Protein AF-A0A4Q3XZI0-F1 (afdb_monomer_lite)

pLDDT: mean 80.1, std 18.97, range [35.84, 96.81]

Structure (mmCIF, N/CA/C/O backbone):
data_AF-A0A4Q3XZI0-F1
#
_entry.id   AF-A0A4Q3XZI0-F1
#
loop_
_atom_site.group_PDB
_atom_site.id
_atom_site.type_symbol
_atom_site.label_atom_id
_atom_site.label_alt_id
_atom_site.label_comp_id
_atom_site.label_asym_id
_atom_site.label_entity_id
_atom_site.label_seq_id
_atom_site.pdbx_PDB_ins_code
_atom_site.Cartn_x
_atom_site.Cartn_y
_atom_site.Cartn_z
_atom_site.occupancy
_atom_site.B_iso_or_equiv
_atom_site.auth_seq_id
_atom_site.auth_comp_id
_atom_site.auth_asym_id
_atom_site.auth_atom_id
_atom_site.pdbx_PDB_model_num
ATOM 1 N N . MET A 1 1 ? 40.301 10.406 -43.177 1.00 40.03 1 MET A N 1
ATOM 2 C CA . MET A 1 1 ? 39.837 9.202 -42.453 1.00 40.03 1 MET A CA 1
ATOM 3 C C . MET A 1 1 ? 38.760 9.644 -41.482 1.00 40.03 1 MET A C 1
ATOM 5 O O . MET A 1 1 ? 39.065 10.402 -40.574 1.00 40.03 1 MET A O 1
ATOM 9 N N . SER A 1 2 ? 37.508 9.270 -41.744 1.00 36.00 2 SER A N 1
ATOM 10 C CA . SER A 1 2 ? 36.360 9.627 -40.906 1.00 36.00 2 SER A CA 1
ATOM 11 C C . SER A 1 2 ? 36.241 8.602 -39.778 1.00 36.00 2 SER A C 1
ATOM 13 O O . SER A 1 2 ? 36.091 7.415 -40.060 1.00 36.00 2 SER A O 1
ATOM 15 N N . TRP A 1 3 ? 36.369 9.033 -38.524 1.00 38.00 3 TRP A N 1
ATOM 16 C CA . TRP A 1 3 ? 36.095 8.199 -37.354 1.00 38.00 3 TRP A CA 1
ATOM 17 C C . TRP A 1 3 ? 34.657 8.453 -36.905 1.00 38.00 3 TRP A C 1
ATOM 19 O O . TRP A 1 3 ? 34.340 9.491 -36.332 1.00 38.00 3 TRP A O 1
ATOM 29 N N . ILE A 1 4 ? 33.787 7.487 -37.193 1.00 48.94 4 ILE A N 1
ATOM 30 C CA . ILE A 1 4 ? 32.471 7.340 -36.573 1.00 48.94 4 ILE A CA 1
ATOM 31 C C . ILE A 1 4 ? 32.663 6.402 -35.380 1.00 48.94 4 ILE A C 1
ATOM 33 O O . ILE A 1 4 ? 33.029 5.243 -35.557 1.00 48.94 4 ILE A O 1
ATOM 37 N N . GLY A 1 5 ? 32.405 6.902 -34.173 1.00 35.84 5 GLY A N 1
ATOM 38 C CA . GLY A 1 5 ? 32.527 6.157 -32.921 1.00 35.84 5 GLY A CA 1
ATOM 39 C C . GLY A 1 5 ? 31.421 6.526 -31.939 1.00 35.84 5 GLY A C 1
ATOM 40 O O . GLY A 1 5 ? 31.681 7.192 -30.951 1.00 35.84 5 GLY A O 1
ATOM 41 N N . LYS A 1 6 ? 30.194 6.124 -32.295 1.00 36.88 6 LYS A N 1
ATOM 42 C CA . LYS A 1 6 ? 29.011 5.825 -31.465 1.00 36.88 6 LYS A CA 1
ATOM 43 C C . LYS A 1 6 ? 28.860 6.549 -30.115 1.00 36.88 6 LYS A C 1
ATOM 45 O O . LYS A 1 6 ? 29.496 6.202 -29.128 1.00 36.88 6 LYS A O 1
ATOM 50 N N . ASN A 1 7 ? 27.850 7.421 -30.088 1.00 38.25 7 ASN A N 1
ATOM 51 C CA . ASN A 1 7 ? 27.037 7.797 -28.930 1.00 38.25 7 ASN A CA 1
ATOM 52 C C . ASN A 1 7 ? 26.958 6.681 -27.870 1.00 38.25 7 ASN A C 1
ATOM 54 O O . ASN A 1 7 ? 26.243 5.694 -28.056 1.00 38.25 7 ASN A O 1
ATOM 58 N N . GLY A 1 8 ? 27.657 6.864 -26.750 1.00 36.22 8 GLY A N 1
ATOM 59 C CA . GLY A 1 8 ? 27.407 6.130 -25.515 1.00 36.22 8 GLY A CA 1
ATOM 60 C C . GLY A 1 8 ? 26.119 6.651 -24.887 1.00 36.22 8 GLY A C 1
ATOM 61 O O . GLY A 1 8 ? 26.147 7.627 -24.146 1.00 36.22 8 GLY A O 1
ATOM 62 N N . LYS A 1 9 ? 24.989 6.040 -25.247 1.00 41.25 9 LYS A N 1
ATOM 63 C CA . LYS A 1 9 ? 23.684 6.310 -24.645 1.00 41.25 9 LYS A CA 1
ATOM 64 C C . LYS A 1 9 ? 23.581 5.508 -23.342 1.00 41.25 9 LYS A C 1
ATOM 66 O O . LYS A 1 9 ? 23.509 4.286 -23.371 1.00 41.25 9 LYS A O 1
ATOM 71 N N . ASP A 1 10 ? 23.684 6.228 -22.231 1.00 45.59 10 ASP A N 1
ATOM 72 C CA . ASP A 1 10 ? 22.976 6.015 -20.964 1.00 45.59 10 ASP A CA 1
ATOM 73 C C . ASP A 1 10 ? 22.864 4.579 -20.415 1.00 45.59 10 ASP A C 1
ATOM 75 O O . ASP A 1 10 ? 21.828 3.929 -20.492 1.00 45.59 10 ASP A O 1
ATOM 79 N N . GLY A 1 11 ? 23.900 4.130 -19.701 1.00 39.25 11 GLY A N 1
ATOM 80 C CA . GLY A 1 11 ? 23.859 2.947 -18.825 1.00 39.25 11 GLY A CA 1
ATOM 81 C C . GLY A 1 11 ? 23.117 3.170 -17.495 1.00 39.25 11 GLY A C 1
ATOM 82 O O . GLY A 1 11 ? 23.636 2.788 -16.445 1.00 39.25 11 GLY A O 1
ATOM 83 N N . LYS A 1 12 ? 21.953 3.836 -17.511 1.00 47.91 12 LYS A N 1
ATOM 84 C CA . LYS A 1 12 ? 21.134 4.086 -16.305 1.00 47.91 12 LYS A CA 1
ATOM 85 C C . LYS A 1 12 ? 20.022 3.060 -16.085 1.00 47.91 12 LYS A C 1
ATOM 87 O O . LYS A 1 12 ? 19.723 2.777 -14.931 1.00 47.91 12 LYS A O 1
ATOM 92 N N . GLU A 1 13 ? 19.501 2.444 -17.147 1.00 44.25 13 GLU A N 1
ATOM 93 C CA . GLU A 1 13 ? 18.364 1.511 -17.046 1.00 44.25 13 GLU A CA 1
ATOM 94 C C . GLU A 1 13 ? 18.645 0.332 -16.092 1.00 44.25 13 GLU A C 1
ATOM 96 O O . GLU A 1 13 ? 17.815 0.011 -15.254 1.00 44.25 13 GLU A O 1
ATOM 101 N N . GLY A 1 14 ? 19.864 -0.224 -16.070 1.00 49.50 14 GLY A N 1
ATOM 102 C CA . GLY A 1 14 ? 20.174 -1.373 -15.202 1.00 49.50 14 GLY A CA 1
ATOM 103 C C . GLY A 1 14 ? 20.352 -1.079 -13.701 1.00 49.50 14 GLY A C 1
ATOM 104 O O . GLY A 1 14 ? 20.303 -2.005 -12.893 1.00 49.50 14 GLY A O 1
ATOM 105 N N . LYS A 1 15 ? 20.592 0.177 -13.291 1.00 54.66 15 LYS A N 1
ATOM 106 C CA . LYS A 1 15 ? 20.783 0.522 -11.862 1.00 54.66 15 LYS A CA 1
ATOM 107 C C . LYS A 1 15 ? 19.459 0.736 -11.146 1.00 54.66 15 LYS A C 1
ATOM 109 O O . LYS A 1 15 ? 19.303 0.306 -10.004 1.00 54.66 15 LYS A O 1
ATOM 114 N N . ASP A 1 16 ? 18.528 1.367 -11.845 1.00 57.34 16 ASP A N 1
ATOM 115 C CA . ASP A 1 16 ? 17.201 1.684 -11.337 1.00 57.34 16 ASP A CA 1
ATOM 116 C C . ASP A 1 16 ? 16.386 0.395 -11.124 1.00 57.34 16 ASP A C 1
ATOM 118 O O . ASP A 1 16 ? 15.608 0.293 -10.176 1.00 57.34 16 ASP A O 1
ATOM 122 N N . ASP A 1 17 ? 16.646 -0.632 -11.933 1.00 67.75 17 ASP A N 1
ATOM 123 C CA . ASP A 1 17 ? 16.071 -1.965 -11.772 1.00 67.75 17 ASP A CA 1
ATOM 124 C C . ASP A 1 17 ? 16.708 -2.776 -10.645 1.00 67.75 17 ASP A C 1
ATOM 126 O O . ASP A 1 17 ? 16.004 -3.440 -9.886 1.00 67.75 17 ASP A O 1
ATOM 130 N N . GLY A 1 18 ? 18.034 -2.702 -10.495 1.00 69.44 18 GLY A N 1
ATOM 131 C CA . GLY A 1 18 ? 18.736 -3.363 -9.395 1.00 69.44 18 GLY A CA 1
ATOM 132 C C . GLY A 1 18 ? 18.287 -2.843 -8.027 1.00 69.44 18 GLY A C 1
ATOM 133 O O . GLY A 1 18 ? 18.052 -3.638 -7.121 1.00 69.44 18 GLY A O 1
ATOM 134 N N . GLY A 1 19 ? 18.106 -1.523 -7.894 1.00 73.81 19 GLY A N 1
ATOM 135 C CA . GLY A 1 19 ? 17.573 -0.903 -6.677 1.00 73.81 19 GLY A CA 1
ATOM 136 C C . GLY A 1 19 ? 16.135 -1.329 -6.372 1.00 73.81 19 GLY A C 1
ATOM 137 O O . GLY A 1 19 ? 15.824 -1.651 -5.229 1.00 73.81 19 GLY A O 1
ATOM 138 N N . ARG A 1 20 ? 15.288 -1.427 -7.403 1.00 75.44 20 ARG A N 1
ATOM 139 C CA . ARG A 1 20 ? 13.903 -1.901 -7.282 1.00 75.44 20 ARG A CA 1
ATOM 140 C C . ARG A 1 20 ? 13.827 -3.351 -6.805 1.00 75.44 20 ARG A C 1
ATOM 142 O O . ARG A 1 20 ? 13.123 -3.654 -5.847 1.00 75.44 20 ARG A O 1
ATOM 149 N N . LEU A 1 21 ? 14.571 -4.244 -7.462 1.00 77.00 21 LEU A N 1
ATOM 150 C CA . LEU A 1 21 ? 14.628 -5.665 -7.109 1.00 77.00 21 LEU A CA 1
ATOM 151 C C . LEU A 1 21 ? 15.190 -5.871 -5.698 1.00 77.00 21 LEU A C 1
ATOM 153 O O . LEU A 1 21 ? 14.668 -6.687 -4.941 1.00 77.00 21 LEU A O 1
ATOM 157 N N . ALA A 1 22 ? 16.221 -5.105 -5.331 1.00 77.56 22 ALA A N 1
ATOM 158 C CA . ALA A 1 22 ? 16.750 -5.096 -3.973 1.00 77.56 22 ALA A CA 1
ATOM 159 C C . ALA A 1 22 ? 15.706 -4.610 -2.959 1.00 77.56 22 ALA A C 1
ATOM 161 O O . ALA A 1 22 ? 15.616 -5.184 -1.879 1.00 77.56 22 ALA A O 1
ATOM 162 N N . GLY A 1 23 ? 14.895 -3.613 -3.319 1.00 80.44 23 GLY A N 1
ATOM 163 C CA . GLY A 1 23 ? 13.810 -3.111 -2.483 1.00 80.44 23 GLY A CA 1
ATOM 164 C C . GLY A 1 23 ? 12.715 -4.132 -2.226 1.00 80.44 23 GLY A C 1
ATOM 165 O O . GLY A 1 23 ? 12.378 -4.388 -1.076 1.00 80.44 23 GLY A O 1
ATOM 166 N N . LEU A 1 24 ? 12.219 -4.784 -3.280 1.00 81.62 24 LEU A N 1
ATOM 167 C CA . LEU A 1 24 ? 11.249 -5.877 -3.150 1.00 81.62 24 LEU A CA 1
ATOM 168 C C . LEU A 1 24 ? 11.807 -6.990 -2.251 1.00 81.62 24 LEU A C 1
ATOM 170 O O . LEU A 1 24 ? 11.144 -7.417 -1.310 1.00 81.62 24 LEU A O 1
ATOM 174 N N . GLY A 1 25 ? 13.069 -7.376 -2.460 1.00 80.81 25 GLY A N 1
ATOM 175 C CA . GLY A 1 25 ? 13.749 -8.347 -1.602 1.00 80.81 25 GLY A CA 1
ATOM 176 C C . GLY A 1 25 ? 13.893 -7.892 -0.144 1.00 80.81 25 GLY A C 1
ATOM 177 O O . GLY A 1 25 ? 13.671 -8.690 0.764 1.00 80.81 25 GLY A O 1
ATOM 178 N N . ALA A 1 26 ? 14.228 -6.622 0.097 1.00 82.81 26 ALA A N 1
ATOM 179 C CA . ALA A 1 26 ? 14.358 -6.047 1.438 1.00 82.81 26 ALA A CA 1
ATOM 180 C C . ALA A 1 26 ? 13.018 -5.993 2.189 1.00 82.81 26 ALA A C 1
ATOM 182 O O . ALA A 1 26 ? 12.993 -6.211 3.397 1.00 82.81 26 ALA A O 1
ATOM 183 N N . LEU A 1 27 ? 11.912 -5.789 1.469 1.00 81.31 27 LEU A N 1
ATOM 184 C CA . LEU A 1 27 ? 10.549 -5.864 2.002 1.00 81.31 27 LEU A CA 1
ATOM 185 C C . LEU A 1 27 ? 10.064 -7.313 2.209 1.00 81.31 27 LEU A C 1
ATOM 187 O O . LEU A 1 27 ? 8.932 -7.531 2.632 1.00 81.31 27 LEU A O 1
ATOM 191 N N . GLY A 1 28 ? 10.893 -8.321 1.907 1.00 79.06 28 GLY A N 1
ATOM 192 C CA . GLY A 1 28 ? 10.523 -9.738 1.993 1.00 79.06 28 GLY A CA 1
ATOM 193 C C . GLY A 1 28 ? 9.619 -10.214 0.852 1.00 79.06 28 GLY A C 1
ATOM 194 O O . GLY A 1 28 ? 9.135 -11.347 0.875 1.00 79.06 28 GLY A O 1
ATOM 195 N N . ILE A 1 29 ? 9.412 -9.381 -0.168 1.00 77.19 29 ILE A N 1
ATOM 196 C CA . ILE A 1 29 ? 8.596 -9.690 -1.335 1.00 77.19 29 ILE A CA 1
ATOM 197 C C . ILE A 1 29 ? 9.443 -10.502 -2.312 1.00 77.19 29 ILE A C 1
ATOM 199 O O . ILE A 1 29 ? 10.313 -9.990 -3.018 1.00 77.19 29 ILE A O 1
ATOM 203 N N . SER A 1 30 ? 9.173 -11.803 -2.360 1.00 64.12 30 SER A N 1
ATOM 204 C CA . SER A 1 30 ? 9.775 -12.724 -3.320 1.00 64.12 30 SER A CA 1
ATOM 205 C C . SER A 1 30 ? 8.666 -13.504 -4.015 1.00 64.12 30 SER A C 1
ATOM 207 O O . SER A 1 30 ? 7.837 -14.144 -3.376 1.00 64.12 30 SER A O 1
ATOM 209 N N . GLY A 1 31 ? 8.608 -13.413 -5.341 1.00 54.66 31 GLY A N 1
ATOM 210 C CA . GLY A 1 31 ? 7.578 -14.077 -6.129 1.00 54.66 31 GLY A CA 1
ATOM 211 C C . GLY A 1 31 ? 8.107 -14.502 -7.495 1.00 54.66 31 GLY A C 1
ATOM 212 O O . GLY A 1 31 ? 8.993 -13.836 -8.037 1.00 54.66 31 GLY A O 1
ATOM 213 N N . PRO A 1 32 ? 7.553 -15.577 -8.090 1.00 53.19 32 PRO A N 1
ATOM 214 C CA . PRO A 1 32 ? 7.962 -16.082 -9.406 1.00 53.19 32 PRO A CA 1
ATOM 215 C C . PRO A 1 32 ? 7.763 -15.064 -10.544 1.00 53.19 32 PRO A C 1
ATOM 217 O O . PRO A 1 32 ? 8.274 -15.261 -11.641 1.00 53.19 32 PRO A O 1
ATOM 220 N N . LEU A 1 33 ? 7.047 -13.968 -10.278 1.00 54.47 33 LEU A N 1
ATOM 221 C CA . LEU A 1 33 ? 6.771 -12.885 -11.217 1.00 54.47 33 LEU A CA 1
ATOM 222 C C . LEU A 1 33 ? 7.903 -11.852 -11.315 1.00 54.47 33 LEU A C 1
ATOM 224 O O . LEU A 1 33 ? 7.895 -11.047 -12.243 1.00 54.47 33 LEU A O 1
ATOM 228 N N . ILE A 1 34 ? 8.860 -11.828 -10.383 1.00 57.78 34 ILE A N 1
ATOM 229 C CA . ILE A 1 34 ? 9.888 -10.782 -10.290 1.00 57.78 34 ILE A CA 1
ATOM 230 C C . ILE A 1 34 ? 11.216 -11.325 -10.849 1.00 57.78 34 ILE A C 1
ATOM 232 O O . ILE A 1 34 ? 12.119 -11.693 -10.102 1.00 57.78 34 ILE A O 1
ATOM 236 N N . THR A 1 35 ? 11.336 -11.424 -12.177 1.00 55.06 35 THR A N 1
ATOM 237 C CA . THR A 1 35 ? 12.574 -11.864 -12.851 1.00 55.06 35 THR A CA 1
ATOM 238 C C . THR A 1 35 ? 13.303 -10.696 -13.521 1.00 55.06 35 THR A C 1
ATOM 240 O O . THR A 1 35 ? 12.692 -9.717 -13.957 1.00 55.06 35 THR A O 1
ATOM 243 N N . SER A 1 36 ? 14.635 -10.792 -13.613 1.00 53.47 36 SER A N 1
ATOM 244 C CA . SER A 1 36 ? 15.489 -9.758 -14.219 1.00 53.47 36 SER A CA 1
ATOM 245 C C . SER A 1 36 ? 15.264 -9.582 -15.725 1.00 53.47 36 SER A C 1
ATOM 247 O O . SER A 1 36 ? 15.510 -8.499 -16.245 1.00 53.47 36 SER A O 1
ATOM 249 N N . GLU A 1 37 ? 14.748 -10.597 -16.427 1.00 48.50 37 GLU A N 1
ATOM 250 C CA . GLU A 1 37 ? 14.413 -10.512 -17.859 1.00 48.50 37 GLU A CA 1
ATOM 251 C C . GLU A 1 37 ? 13.246 -9.552 -18.151 1.00 48.50 37 GLU A C 1
ATOM 253 O O . GLU A 1 37 ? 13.149 -9.032 -19.258 1.00 48.50 37 GLU A O 1
ATOM 258 N N . VAL A 1 38 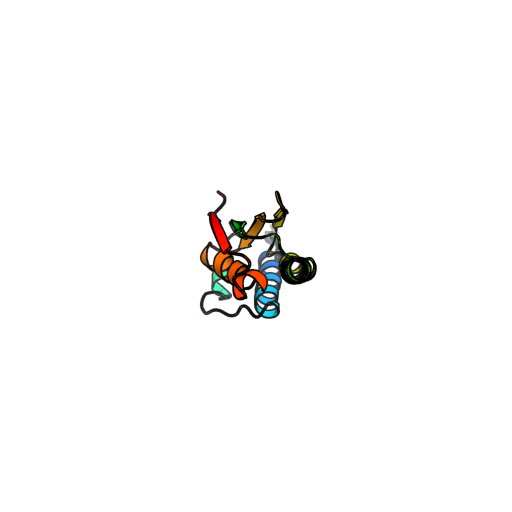? 12.401 -9.251 -17.156 1.00 49.56 38 VAL A N 1
ATOM 259 C CA . VAL A 1 38 ? 11.258 -8.318 -17.268 1.00 49.56 38 VAL A CA 1
ATOM 260 C C . VAL A 1 38 ? 11.624 -6.911 -16.762 1.00 49.56 38 VAL A C 1
ATOM 262 O O . VAL A 1 38 ? 10.815 -5.986 -16.805 1.00 49.56 38 VAL A O 1
ATOM 265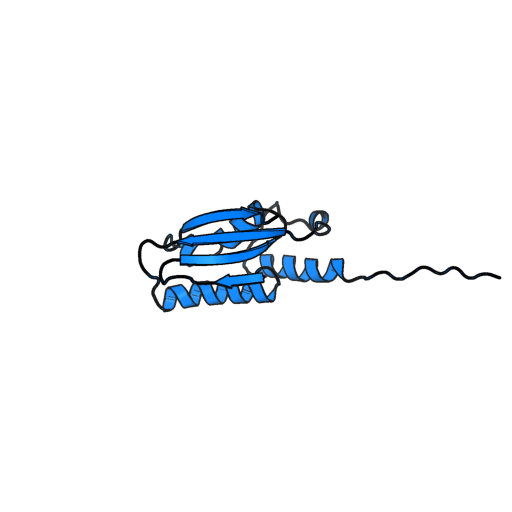 N N . ALA A 1 39 ? 12.847 -6.712 -16.268 1.00 50.66 39 ALA A N 1
ATOM 266 C CA . ALA A 1 39 ? 13.290 -5.427 -15.736 1.00 50.66 39 ALA A CA 1
ATOM 267 C C . ALA A 1 39 ? 13.402 -4.335 -16.820 1.00 50.66 39 ALA A C 1
ATOM 269 O O . ALA A 1 39 ? 13.116 -3.182 -16.543 1.00 50.66 39 ALA A O 1
ATOM 270 N N . GLY A 1 40 ? 13.636 -4.707 -18.086 1.00 48.44 40 GLY A N 1
ATOM 271 C CA . GLY A 1 40 ? 13.666 -3.768 -19.220 1.00 48.44 40 GLY A CA 1
ATOM 272 C C . GLY A 1 40 ? 12.309 -3.180 -19.646 1.00 48.44 40 GLY A C 1
ATOM 273 O O . GLY A 1 40 ? 12.203 -2.646 -20.749 1.00 48.44 40 GLY A O 1
ATOM 274 N N . THR A 1 41 ? 11.259 -3.305 -18.829 1.00 56.00 41 THR A N 1
ATOM 275 C CA . THR A 1 41 ? 9.915 -2.797 -19.143 1.00 56.00 41 THR A CA 1
ATOM 276 C C . THR A 1 41 ? 9.719 -1.414 -18.521 1.00 56.00 41 THR A C 1
ATOM 278 O O . THR A 1 41 ? 10.014 -1.219 -17.345 1.00 56.00 41 THR A O 1
ATOM 281 N N . LEU A 1 42 ? 9.199 -0.456 -19.299 1.00 64.50 42 LEU A N 1
ATOM 282 C CA . LEU A 1 42 ? 8.814 0.880 -18.821 1.00 64.50 42 LEU A CA 1
ATOM 283 C C . LEU A 1 42 ? 7.994 0.778 -17.526 1.00 64.50 42 LEU A C 1
ATOM 285 O O . LEU A 1 42 ? 6.964 0.101 -17.502 1.00 64.50 42 LEU A O 1
ATOM 289 N N . ARG A 1 43 ? 8.447 1.474 -16.474 1.00 74.19 43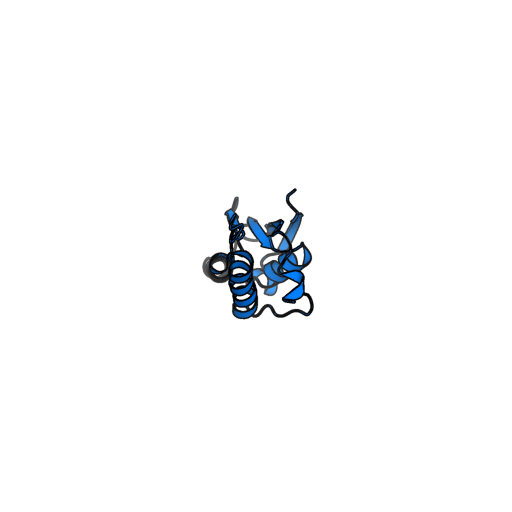 ARG A N 1
ATOM 290 C CA . ARG A 1 43 ? 7.698 1.624 -15.221 1.00 74.19 43 ARG A CA 1
ATOM 291 C C . ARG A 1 43 ? 6.326 2.211 -15.529 1.00 74.19 43 ARG A C 1
ATOM 293 O O . ARG A 1 43 ? 6.218 3.191 -16.267 1.00 74.19 43 ARG A O 1
ATOM 300 N N . ARG A 1 44 ? 5.297 1.604 -14.956 1.00 85.12 44 ARG A N 1
ATOM 301 C CA . ARG A 1 44 ? 3.926 2.091 -14.987 1.00 85.12 44 ARG A CA 1
ATOM 302 C C . ARG A 1 44 ? 3.576 2.660 -13.629 1.00 85.12 44 ARG A C 1
ATOM 304 O O . ARG A 1 44 ? 4.091 2.225 -12.600 1.00 85.12 44 ARG A O 1
ATOM 311 N N . PHE A 1 45 ? 2.678 3.628 -13.653 1.00 90.75 45 PHE A N 1
ATOM 312 C CA . PHE A 1 45 ? 2.092 4.155 -12.441 1.00 90.75 45 PHE A CA 1
ATOM 313 C C . PHE A 1 45 ? 0.797 3.404 -12.170 1.00 90.75 45 PHE A C 1
ATOM 315 O O . PHE A 1 45 ? -0.102 3.385 -13.009 1.00 90.75 45 PHE A O 1
ATOM 322 N N . VAL A 1 46 ? 0.724 2.755 -11.015 1.00 93.31 46 VAL A N 1
ATOM 323 C CA . VAL A 1 46 ? -0.494 2.109 -10.529 1.00 93.31 46 VAL A CA 1
ATOM 324 C C . VAL A 1 46 ? -0.948 2.860 -9.294 1.00 93.31 46 VAL A C 1
ATOM 326 O O . VAL A 1 46 ? -0.196 3.025 -8.335 1.00 93.31 46 VAL A O 1
ATOM 329 N N . MET A 1 47 ? -2.187 3.331 -9.326 1.00 95.62 47 MET A N 1
ATOM 330 C CA . MET A 1 47 ? -2.817 3.942 -8.170 1.00 95.62 47 MET A CA 1
ATOM 331 C C . MET A 1 47 ? -3.429 2.840 -7.308 1.00 95.62 47 MET A C 1
ATOM 333 O O . MET A 1 47 ? -4.193 2.016 -7.814 1.00 95.62 47 MET A O 1
ATOM 337 N N . VAL A 1 48 ? -3.120 2.856 -6.014 1.00 96.75 48 VAL A N 1
ATOM 338 C CA . VAL A 1 48 ? -3.695 1.954 -5.014 1.00 96.75 48 VAL A CA 1
ATOM 339 C C . VAL A 1 48 ? -4.406 2.785 -3.958 1.00 96.75 48 VAL A C 1
ATOM 341 O 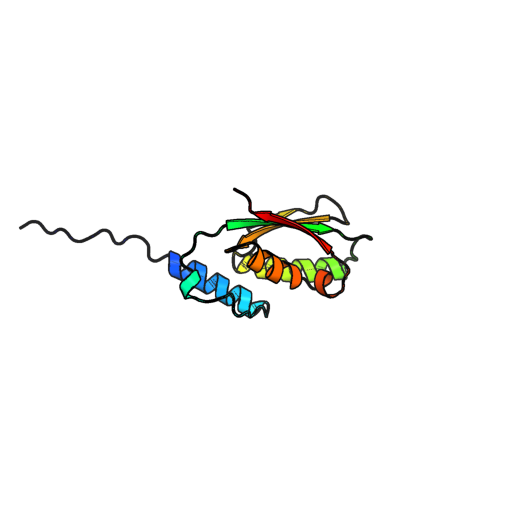O . VAL A 1 48 ? -3.829 3.722 -3.409 1.00 96.75 48 VAL A O 1
ATOM 344 N N . GLN A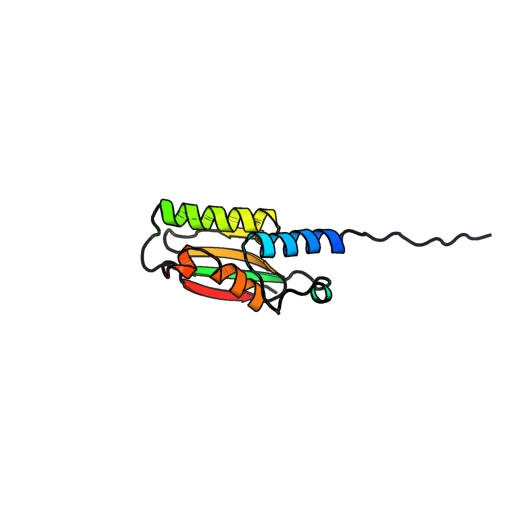 1 49 ? -5.654 2.442 -3.662 1.00 96.81 49 GLN A N 1
ATOM 345 C CA . GLN A 1 49 ? -6.443 3.085 -2.617 1.00 96.81 49 GLN A CA 1
ATOM 346 C C . GLN A 1 49 ? -6.745 2.088 -1.505 1.00 96.81 49 GLN A C 1
ATOM 348 O O . GLN A 1 49 ? -7.374 1.051 -1.733 1.00 96.81 49 GLN A O 1
ATOM 353 N N . PHE A 1 50 ? -6.354 2.444 -0.288 1.00 96.81 50 PHE A N 1
ATOM 354 C CA . PHE A 1 50 ? -6.655 1.715 0.931 1.00 96.81 50 PHE A CA 1
ATOM 355 C C . PHE A 1 50 ? -7.790 2.385 1.689 1.00 96.81 50 PHE A C 1
ATOM 357 O O . PHE A 1 50 ? -7.807 3.607 1.842 1.00 96.81 50 PHE A O 1
ATOM 364 N N . THR A 1 51 ? -8.691 1.571 2.229 1.00 96.50 51 THR A N 1
ATOM 365 C CA . THR A 1 51 ? -9.746 2.014 3.144 1.00 96.50 51 THR A CA 1
ATOM 366 C C . THR A 1 51 ? -9.725 1.204 4.434 1.00 96.50 51 THR A C 1
ATOM 368 O O . THR A 1 51 ? -9.364 0.027 4.436 1.00 96.50 51 THR A O 1
ATOM 371 N N . SER A 1 52 ? -10.135 1.823 5.538 1.00 94.88 52 SER A N 1
ATOM 372 C CA . SER A 1 52 ? -10.412 1.144 6.804 1.00 94.88 52 SER A CA 1
ATOM 373 C C . SER A 1 52 ? -11.814 1.480 7.308 1.00 94.88 52 SER A C 1
ATOM 375 O O . SER A 1 52 ? -12.314 2.587 7.132 1.00 94.88 52 SER A O 1
ATOM 377 N N . GLU A 1 53 ? -12.461 0.525 7.978 1.00 92.88 53 GLU A N 1
ATOM 378 C CA . GLU A 1 53 ? -13.784 0.750 8.590 1.00 92.88 53 GLU A CA 1
ATOM 379 C C . GLU A 1 53 ? -13.703 1.672 9.816 1.00 92.88 53 GLU A C 1
ATOM 381 O O . GLU A 1 53 ? -14.646 2.388 10.144 1.00 92.88 53 GLU A O 1
ATOM 386 N N . THR A 1 54 ? -12.553 1.670 10.490 1.00 93.12 54 THR A N 1
ATOM 387 C CA . THR A 1 54 ? -12.249 2.536 11.632 1.00 93.12 54 THR A CA 1
ATOM 388 C C . THR A 1 54 ? -10.916 3.234 11.409 1.00 93.12 54 THR A C 1
ATOM 390 O O . THR A 1 54 ? -10.024 2.611 10.825 1.00 93.12 54 THR A O 1
ATOM 393 N N . PRO A 1 55 ? -10.717 4.463 11.916 1.00 92.75 55 PRO A N 1
ATOM 394 C CA . PRO A 1 55 ? -9.414 5.111 11.868 1.00 92.75 55 PRO A CA 1
ATOM 395 C C . PRO A 1 55 ? -8.323 4.214 12.449 1.00 92.75 55 PRO A C 1
ATOM 397 O O . PRO A 1 55 ? -8.520 3.595 13.497 1.00 92.75 55 PRO A O 1
ATOM 400 N N . LEU A 1 56 ? -7.169 4.177 11.785 1.00 91.56 56 LEU A N 1
ATOM 401 C CA . LEU A 1 56 ? -5.996 3.504 12.332 1.00 91.56 56 LEU A CA 1
ATOM 402 C C . LEU A 1 56 ? -5.549 4.194 13.632 1.00 91.56 56 LEU A C 1
ATOM 404 O O . LEU A 1 56 ? -5.670 5.417 13.795 1.00 91.56 56 LEU A O 1
ATOM 408 N N . THR A 1 57 ? -5.005 3.414 14.554 1.00 93.69 57 THR A N 1
ATOM 409 C CA . THR A 1 57 ? -4.274 3.908 15.722 1.00 93.69 57 THR A CA 1
ATOM 410 C C . THR A 1 57 ? -2.955 4.562 15.292 1.00 93.69 57 THR A C 1
ATOM 412 O O . THR A 1 57 ? -2.536 4.479 14.136 1.00 93.69 57 THR A O 1
ATOM 415 N N . GLU A 1 58 ? -2.284 5.268 16.206 1.00 93.44 58 GLU A N 1
ATOM 416 C CA . GLU A 1 58 ? -0.970 5.851 15.901 1.00 93.44 58 GLU A CA 1
ATOM 417 C C . GLU A 1 58 ? 0.085 4.777 15.599 1.00 93.44 58 GLU A C 1
ATOM 419 O O . GLU A 1 58 ? 0.889 4.952 14.686 1.00 93.44 58 GLU A O 1
ATOM 424 N N . GLU A 1 59 ? 0.056 3.663 16.330 1.00 94.69 59 GLU A N 1
ATOM 425 C CA . GLU A 1 59 ? 0.984 2.548 16.139 1.00 94.69 59 GLU A CA 1
ATOM 426 C C . GLU A 1 59 ? 0.780 1.875 14.778 1.00 94.69 59 GLU A C 1
ATOM 428 O O . GLU A 1 59 ? 1.741 1.714 14.029 1.00 94.69 59 GLU A O 1
ATOM 433 N N . GLU A 1 60 ? -0.473 1.589 14.410 1.00 94.44 60 GLU A N 1
ATOM 434 C CA . GLU A 1 60 ? -0.826 1.055 13.088 1.00 94.44 60 GLU A CA 1
ATOM 435 C C . GLU A 1 60 ? -0.357 2.005 11.976 1.00 94.44 60 GLU A C 1
ATOM 437 O O . GLU A 1 60 ? 0.336 1.580 11.052 1.00 94.44 60 GLU A O 1
ATOM 442 N N . ARG A 1 61 ? -0.642 3.313 12.087 1.00 92.00 61 ARG A N 1
ATOM 443 C CA . ARG A 1 61 ? -0.149 4.307 11.115 1.00 92.00 61 ARG A CA 1
ATOM 444 C C . ARG A 1 61 ? 1.369 4.294 11.001 1.00 92.00 61 ARG A C 1
ATOM 446 O O . ARG A 1 61 ? 1.898 4.372 9.897 1.00 92.00 61 ARG A O 1
ATOM 453 N N . ARG A 1 62 ? 2.075 4.208 12.129 1.00 93.69 62 ARG A N 1
ATOM 454 C CA . ARG A 1 62 ? 3.538 4.177 12.141 1.00 93.69 62 ARG A CA 1
ATOM 455 C C . ARG A 1 62 ? 4.069 2.933 11.431 1.00 93.69 62 ARG A C 1
ATOM 457 O O . ARG A 1 62 ? 5.006 3.068 10.655 1.00 93.69 62 ARG A O 1
ATOM 464 N N . ALA A 1 63 ? 3.463 1.766 11.653 1.00 93.56 63 ALA A N 1
ATOM 465 C CA . ALA A 1 63 ? 3.862 0.523 10.998 1.00 93.56 63 ALA A CA 1
ATOM 466 C C . ALA A 1 63 ? 3.710 0.596 9.467 1.00 93.56 63 ALA A C 1
ATOM 468 O O . ALA A 1 63 ? 4.675 0.308 8.758 1.00 93.56 63 ALA A O 1
ATOM 469 N N . SER A 1 64 ? 2.560 1.061 8.955 1.00 94.00 64 SER A N 1
ATOM 470 C CA . SER A 1 64 ? 2.386 1.293 7.508 1.00 94.00 64 SER A CA 1
ATOM 471 C C . SER A 1 64 ? 3.366 2.337 6.978 1.00 94.00 64 SER A C 1
ATOM 473 O O . SER A 1 64 ? 3.979 2.128 5.938 1.00 94.00 64 SER A O 1
ATOM 475 N N . ASN A 1 65 ? 3.554 3.456 7.684 1.00 94.00 65 ASN A N 1
ATOM 476 C CA . ASN A 1 65 ? 4.446 4.519 7.218 1.00 94.00 65 ASN A CA 1
ATOM 477 C C . ASN A 1 65 ? 5.898 4.048 7.098 1.00 94.00 65 ASN A C 1
ATOM 479 O O . ASN A 1 65 ? 6.557 4.406 6.131 1.00 94.00 65 ASN A O 1
ATOM 483 N N . VAL A 1 66 ? 6.394 3.247 8.046 1.00 95.25 66 VAL A N 1
ATOM 484 C CA . VAL A 1 66 ? 7.748 2.673 7.960 1.00 95.25 66 VAL A CA 1
ATOM 485 C C . VAL A 1 66 ? 7.877 1.804 6.711 1.00 95.25 66 VAL A C 1
ATOM 487 O O . VAL A 1 66 ? 8.794 2.009 5.924 1.00 95.25 66 VAL A O 1
ATOM 490 N N . TYR A 1 67 ? 6.918 0.904 6.483 1.00 95.12 67 TYR A N 1
ATOM 491 C CA . TYR A 1 67 ? 6.905 0.040 5.304 1.00 95.12 67 TYR A CA 1
ATOM 492 C C . TYR A 1 67 ? 6.904 0.838 3.985 1.00 95.12 67 TYR A C 1
ATOM 494 O O . TYR A 1 67 ? 7.700 0.566 3.085 1.00 95.12 67 TYR A O 1
ATOM 502 N N . TRP A 1 68 ? 6.051 1.861 3.871 1.00 94.88 68 TRP A N 1
ATOM 503 C CA . TRP A 1 68 ? 5.941 2.652 2.643 1.00 94.88 68 TRP A CA 1
ATOM 504 C C . TRP A 1 68 ? 7.096 3.633 2.428 1.00 94.88 68 TRP A C 1
ATOM 506 O O . TRP A 1 68 ? 7.469 3.868 1.280 1.00 94.88 68 TRP A O 1
ATOM 516 N N . GLU A 1 69 ? 7.697 4.179 3.487 1.00 93.56 69 GLU A N 1
ATOM 517 C CA . GLU A 1 69 ? 8.922 4.981 3.365 1.00 93.56 69 GLU A CA 1
ATOM 518 C C . GLU A 1 69 ? 10.119 4.113 2.946 1.00 93.56 69 GLU A C 1
ATOM 520 O O . GLU A 1 69 ? 10.907 4.534 2.094 1.00 93.56 69 GLU A O 1
ATOM 525 N N . ASP A 1 70 ? 10.213 2.871 3.434 1.00 92.06 70 ASP A N 1
ATOM 526 C CA . ASP A 1 70 ? 11.210 1.912 2.951 1.00 92.06 70 ASP A CA 1
ATOM 527 C C . ASP A 1 70 ? 10.987 1.613 1.461 1.00 92.06 70 ASP A C 1
ATOM 529 O O . ASP A 1 70 ? 11.909 1.773 0.659 1.00 92.06 70 ASP A O 1
ATOM 533 N N . ALA A 1 71 ? 9.757 1.290 1.045 1.00 91.81 71 ALA A N 1
ATOM 534 C CA . ALA A 1 71 ? 9.414 1.071 -0.365 1.00 91.81 71 ALA A CA 1
ATOM 535 C C . ALA A 1 71 ? 9.747 2.289 -1.252 1.00 91.81 71 ALA A C 1
ATOM 537 O O . ALA A 1 71 ? 10.307 2.154 -2.346 1.00 91.81 71 ALA A O 1
ATOM 538 N N . LYS A 1 72 ? 9.463 3.501 -0.765 1.00 90.69 72 LYS A N 1
ATOM 539 C CA . LYS A 1 72 ? 9.803 4.763 -1.431 1.00 90.69 72 LYS A CA 1
ATOM 540 C C . LYS A 1 72 ? 11.307 4.943 -1.610 1.00 90.69 72 LYS A C 1
ATOM 542 O O . LYS A 1 72 ? 11.734 5.397 -2.670 1.00 90.69 72 LYS A O 1
ATOM 547 N N . SER A 1 73 ? 12.118 4.549 -0.627 1.00 88.75 73 SER A N 1
ATOM 548 C CA . SER A 1 73 ? 13.583 4.633 -0.714 1.00 88.75 73 SER A CA 1
ATOM 549 C C . SER A 1 73 ? 14.167 3.796 -1.865 1.00 88.75 73 SER A C 1
ATOM 551 O O . SER A 1 73 ? 15.213 4.142 -2.417 1.00 88.75 73 SER A O 1
ATOM 553 N N . PHE A 1 74 ? 13.446 2.753 -2.291 1.00 85.75 74 PHE A N 1
ATOM 554 C CA . PHE A 1 74 ? 13.777 1.914 -3.446 1.00 85.75 74 PHE A CA 1
ATOM 555 C C . PHE A 1 74 ? 13.106 2.362 -4.755 1.00 85.75 74 PHE A C 1
ATOM 557 O O . PHE A 1 74 ? 13.236 1.694 -5.782 1.00 85.75 74 PHE A O 1
ATOM 564 N N . GLY A 1 75 ? 12.398 3.495 -4.740 1.00 86.88 75 GLY A N 1
ATOM 565 C CA . GLY A 1 75 ? 11.715 4.055 -5.905 1.00 86.88 75 GLY A CA 1
ATOM 566 C C . GLY A 1 75 ? 10.442 3.309 -6.311 1.00 86.88 75 GLY A C 1
ATOM 567 O O . GLY A 1 75 ? 10.060 3.393 -7.475 1.00 86.88 75 GLY A O 1
ATOM 568 N N . LEU A 1 76 ? 9.811 2.574 -5.385 1.00 90.06 76 LEU A N 1
ATOM 569 C CA . LEU A 1 76 ? 8.554 1.846 -5.621 1.00 90.06 76 LEU A CA 1
ATOM 570 C C . LEU A 1 76 ? 7.310 2.709 -5.377 1.00 90.06 76 LEU A C 1
ATOM 572 O O . LEU A 1 76 ? 6.238 2.403 -5.894 1.00 90.06 76 LEU A O 1
ATOM 576 N N . VAL A 1 77 ? 7.453 3.794 -4.613 1.00 92.31 77 VAL A N 1
ATOM 577 C CA . VAL A 1 77 ? 6.388 4.759 -4.317 1.00 92.31 77 VAL A CA 1
ATOM 578 C C . VAL A 1 77 ? 6.774 6.104 -4.912 1.00 92.31 77 VAL A C 1
ATOM 580 O O . VAL A 1 77 ? 7.832 6.646 -4.593 1.00 92.31 77 VAL A O 1
ATOM 583 N N . ASP A 1 78 ? 5.906 6.646 -5.757 1.00 92.19 78 ASP A N 1
ATOM 584 C CA . ASP A 1 78 ? 6.068 7.972 -6.351 1.00 92.19 78 ASP A CA 1
ATOM 585 C C . ASP A 1 78 ? 5.407 9.049 -5.480 1.00 92.19 78 ASP A C 1
ATOM 587 O O . ASP A 1 78 ? 6.025 10.054 -5.122 1.00 92.19 78 ASP A O 1
ATOM 591 N N . ALA A 1 79 ? 4.167 8.797 -5.054 1.00 90.56 79 ALA A N 1
ATOM 592 C CA . ALA A 1 79 ? 3.385 9.728 -4.251 1.00 90.56 79 ALA A CA 1
ATOM 593 C C . ALA A 1 79 ? 2.475 9.006 -3.251 1.00 90.56 79 ALA A C 1
ATOM 595 O O . ALA A 1 79 ? 2.054 7.870 -3.464 1.00 90.56 79 ALA A O 1
ATOM 596 N N . SER A 1 80 ? 2.132 9.704 -2.170 1.00 92.50 80 SER A N 1
ATOM 597 C CA . SER A 1 80 ? 1.204 9.239 -1.139 1.00 92.50 80 SER A CA 1
ATOM 598 C C . SER A 1 80 ? 0.344 10.396 -0.642 1.00 92.50 80 SER A C 1
ATOM 600 O O . SER A 1 80 ? 0.870 11.474 -0.352 1.00 92.50 80 SER A O 1
ATOM 602 N N . ILE A 1 81 ? -0.955 10.171 -0.481 1.00 91.38 81 ILE A N 1
ATOM 603 C CA . ILE A 1 81 ? -1.885 11.123 0.129 1.00 91.38 81 ILE A CA 1
ATOM 604 C C . ILE A 1 81 ? -2.854 10.384 1.051 1.00 91.38 81 ILE A C 1
ATOM 606 O O . ILE A 1 81 ? -3.358 9.320 0.712 1.00 91.38 81 ILE A O 1
ATOM 610 N N . SER A 1 82 ? -3.150 10.973 2.207 1.00 89.25 82 SER A N 1
ATOM 611 C CA . SER A 1 82 ? -4.183 10.484 3.126 1.00 89.25 82 SER A CA 1
ATOM 612 C C . SER A 1 82 ? -5.320 11.503 3.175 1.00 89.25 82 SER A C 1
ATOM 614 O O . SER A 1 82 ? -5.275 12.424 3.995 1.00 89.25 82 SER A O 1
ATOM 616 N N . PRO A 1 83 ? -6.305 11.414 2.260 1.00 84.25 83 PRO A N 1
ATOM 617 C CA . PRO A 1 83 ? -7.402 12.379 2.193 1.00 84.25 83 PRO A CA 1
ATOM 618 C C . PRO A 1 83 ? -8.291 12.351 3.444 1.00 84.25 83 PRO A C 1
ATOM 620 O O . PRO A 1 83 ? -8.941 13.348 3.757 1.00 84.25 83 PRO A O 1
ATOM 623 N N . SER A 1 84 ? -8.308 11.238 4.183 1.00 89.25 84 SER A N 1
ATOM 624 C CA . SER A 1 84 ? -9.007 11.125 5.462 1.00 89.25 84 SER A CA 1
ATOM 625 C C . SER A 1 84 ? -8.268 10.199 6.435 1.00 89.25 84 SER A C 1
ATOM 627 O O . SER A 1 84 ? -7.260 9.585 6.103 1.00 89.25 84 SER A O 1
ATOM 629 N N . MET A 1 85 ? -8.776 10.080 7.665 1.00 85.81 85 MET A N 1
ATOM 630 C CA . MET A 1 85 ? -8.202 9.194 8.694 1.00 85.81 85 MET A CA 1
ATOM 631 C C . MET A 1 85 ? -8.442 7.699 8.425 1.00 85.81 85 MET A C 1
ATOM 633 O O . MET A 1 85 ? -7.904 6.855 9.144 1.00 85.81 85 MET A O 1
ATOM 637 N N . THR A 1 86 ? -9.276 7.384 7.434 1.00 90.75 86 THR A N 1
ATOM 638 C CA . THR A 1 86 ? -9.697 6.029 7.053 1.00 90.75 86 THR A CA 1
ATOM 639 C C . THR A 1 86 ? -9.357 5.704 5.605 1.00 90.75 86 THR A C 1
ATOM 641 O O . THR A 1 86 ? -9.797 4.680 5.092 1.00 90.75 86 THR A O 1
ATOM 644 N N . GLU A 1 87 ? -8.626 6.582 4.922 1.00 92.31 87 GLU A N 1
ATOM 645 C CA . GLU A 1 87 ? -8.345 6.451 3.501 1.00 92.31 87 GLU A CA 1
ATOM 646 C C . GLU A 1 87 ? -6.932 6.927 3.183 1.00 92.31 87 GLU A C 1
ATOM 648 O O . GLU A 1 87 ? -6.531 8.026 3.575 1.00 92.31 87 GLU A O 1
ATOM 653 N N . THR A 1 88 ? -6.205 6.108 2.428 1.00 94.31 88 THR A N 1
ATOM 654 C CA . THR A 1 88 ? -4.869 6.422 1.919 1.00 94.31 88 THR A CA 1
ATOM 655 C C . THR A 1 88 ? -4.797 6.035 0.452 1.00 94.31 88 THR A C 1
ATOM 657 O O . THR A 1 88 ? -5.188 4.935 0.079 1.00 94.31 88 THR A O 1
ATOM 660 N N . VAL A 1 89 ? -4.265 6.923 -0.379 1.00 95.25 89 VAL A N 1
ATOM 661 C CA . VAL A 1 89 ? -4.007 6.687 -1.800 1.00 95.25 89 VAL A CA 1
ATOM 662 C C . VAL A 1 89 ? -2.504 6.738 -2.033 1.00 95.25 89 VAL A C 1
ATOM 664 O O . VAL A 1 89 ? -1.840 7.701 -1.643 1.00 95.25 89 VAL A O 1
ATOM 667 N N . LEU A 1 90 ? -1.974 5.711 -2.689 1.00 95.94 90 LEU A N 1
ATOM 668 C CA . LEU A 1 90 ? -0.583 5.618 -3.114 1.00 95.94 90 LEU A CA 1
ATOM 669 C C . LEU A 1 90 ? -0.496 5.575 -4.636 1.00 95.94 90 LEU A C 1
ATOM 671 O O . LEU A 1 90 ? -1.325 4.958 -5.303 1.00 95.94 90 LEU A O 1
ATOM 675 N N . MET A 1 91 ? 0.542 6.205 -5.172 1.00 95.12 91 MET A N 1
ATOM 676 C CA . MET A 1 91 ? 0.979 6.036 -6.551 1.00 95.12 91 MET A CA 1
ATOM 677 C C . MET A 1 91 ? 2.241 5.180 -6.547 1.00 95.12 91 MET A C 1
ATOM 679 O O . MET A 1 91 ? 3.275 5.605 -6.027 1.00 95.12 91 MET A O 1
ATOM 683 N N . LEU A 1 92 ? 2.154 3.978 -7.107 1.00 93.44 92 LEU A N 1
ATOM 684 C CA . LEU A 1 92 ? 3.247 3.014 -7.156 1.00 93.44 92 LEU A CA 1
ATOM 685 C C . LEU A 1 92 ? 3.910 3.025 -8.532 1.00 93.44 92 LEU A C 1
ATOM 687 O O . LEU A 1 92 ? 3.223 3.022 -9.551 1.00 93.44 92 LEU A O 1
ATOM 691 N N . ALA A 1 93 ? 5.240 3.008 -8.554 1.00 90.38 93 ALA A N 1
ATOM 692 C CA . ALA A 1 93 ? 6.046 2.907 -9.767 1.00 90.38 93 ALA A CA 1
ATOM 693 C C . ALA A 1 93 ? 6.498 1.450 -9.958 1.00 90.38 93 ALA A C 1
ATOM 695 O O . ALA A 1 93 ? 7.570 1.042 -9.509 1.00 90.38 93 ALA A O 1
ATOM 696 N N . VAL A 1 94 ? 5.653 0.655 -10.611 1.00 87.62 94 VAL A N 1
ATOM 697 C CA . VAL A 1 94 ? 5.770 -0.812 -10.720 1.00 87.62 94 VAL A CA 1
ATOM 698 C C . VAL A 1 94 ? 5.637 -1.267 -12.173 1.00 87.62 94 VAL A C 1
ATOM 700 O O . VAL A 1 94 ? 5.428 -0.452 -13.069 1.00 87.62 94 VAL A O 1
ATOM 703 N N . ARG A 1 95 ? 5.793 -2.563 -12.459 1.00 82.75 95 ARG A N 1
ATOM 704 C CA . ARG A 1 95 ? 5.645 -3.076 -13.834 1.00 82.75 95 ARG A CA 1
ATOM 705 C C . ARG A 1 95 ? 4.188 -3.203 -14.263 1.00 82.75 95 ARG A C 1
ATOM 707 O O . ARG A 1 95 ? 3.856 -2.895 -15.407 1.00 82.75 95 ARG A O 1
ATOM 714 N N . ASP A 1 96 ? 3.342 -3.675 -13.358 1.00 83.56 96 ASP A N 1
ATOM 715 C CA . ASP A 1 96 ? 1.958 -4.051 -13.616 1.00 83.56 96 ASP A CA 1
ATOM 716 C C . ASP A 1 96 ? 1.122 -4.021 -12.328 1.00 83.56 96 ASP A C 1
ATOM 718 O O . ASP A 1 96 ? 1.602 -3.702 -11.237 1.00 83.56 96 ASP A O 1
ATOM 722 N N . GLU A 1 97 ? -0.164 -4.316 -12.488 1.00 88.81 97 GLU A N 1
ATOM 723 C CA . GLU A 1 97 ? -1.133 -4.379 -11.398 1.00 88.81 97 GLU A CA 1
ATOM 724 C C . GLU A 1 97 ? -0.863 -5.545 -10.437 1.00 88.81 97 GLU A C 1
ATOM 726 O O . GLU A 1 97 ? -1.119 -5.405 -9.244 1.00 88.81 97 GLU A O 1
ATOM 731 N N . ASP A 1 98 ? -0.265 -6.644 -10.908 1.00 88.62 98 ASP A N 1
ATOM 732 C CA . ASP A 1 98 ? 0.085 -7.787 -10.059 1.00 88.62 98 ASP A CA 1
ATOM 733 C C . ASP A 1 98 ? 1.216 -7.425 -9.082 1.00 88.62 98 ASP A C 1
ATOM 735 O O . ASP A 1 98 ? 1.148 -7.742 -7.896 1.00 88.62 98 ASP A O 1
ATOM 739 N N . GLU A 1 99 ? 2.249 -6.712 -9.538 1.00 87.19 99 GLU A N 1
ATOM 740 C CA . GLU A 1 99 ? 3.308 -6.203 -8.662 1.00 87.19 99 GLU A CA 1
ATOM 741 C C . GLU A 1 99 ? 2.780 -5.148 -7.683 1.00 87.19 99 GLU A C 1
ATOM 743 O O . GLU A 1 99 ? 3.165 -5.163 -6.511 1.00 87.19 99 GLU A O 1
ATOM 748 N N . ALA A 1 100 ? 1.874 -4.268 -8.129 1.00 91.69 100 ALA A N 1
ATOM 749 C CA . ALA A 1 100 ? 1.190 -3.332 -7.236 1.00 91.69 100 ALA A CA 1
ATOM 750 C C . ALA A 1 100 ? 0.410 -4.070 -6.142 1.00 91.69 100 ALA A C 1
ATOM 752 O O . ALA A 1 100 ? 0.495 -3.694 -4.974 1.00 91.69 100 ALA A O 1
ATOM 753 N N . GLN A 1 101 ? -0.319 -5.125 -6.516 1.00 93.50 101 GLN A N 1
ATOM 754 C CA . GLN A 1 101 ? -1.121 -5.934 -5.605 1.00 93.50 101 GLN A CA 1
ATOM 755 C C . GLN A 1 101 ? -0.230 -6.615 -4.566 1.00 93.50 101 GLN A C 1
ATOM 757 O O . GLN A 1 101 ? -0.483 -6.495 -3.373 1.00 93.50 101 GLN A O 1
ATOM 762 N N . VAL A 1 102 ? 0.869 -7.239 -4.997 1.00 91.75 102 VAL A N 1
ATOM 763 C CA . VAL A 1 102 ? 1.828 -7.884 -4.090 1.00 91.75 102 VAL A CA 1
ATOM 764 C C . VAL A 1 102 ? 2.457 -6.878 -3.117 1.00 91.75 102 VAL A C 1
ATOM 766 O O . VAL A 1 102 ? 2.603 -7.178 -1.933 1.00 91.75 102 VAL A O 1
ATOM 769 N N . LEU A 1 103 ? 2.816 -5.677 -3.585 1.00 92.94 103 LEU A N 1
ATOM 770 C CA . LEU A 1 103 ? 3.332 -4.608 -2.721 1.00 92.94 103 LEU A CA 1
ATOM 771 C C . LEU A 1 103 ? 2.291 -4.108 -1.721 1.00 92.94 103 LEU A C 1
ATOM 773 O O . LEU A 1 103 ? 2.624 -3.873 -0.560 1.00 92.94 103 LEU A O 1
ATOM 777 N N . ALA A 1 104 ? 1.050 -3.936 -2.168 1.00 94.56 104 ALA A N 1
ATOM 778 C CA . ALA A 1 104 ? -0.061 -3.502 -1.335 1.00 94.56 104 ALA A CA 1
ATOM 779 C C . ALA A 1 104 ? -0.412 -4.543 -0.263 1.00 94.56 104 ALA A C 1
ATOM 781 O O . ALA A 1 104 ? -0.617 -4.178 0.892 1.00 94.56 104 ALA A O 1
ATOM 782 N N . ASP A 1 105 ? -0.400 -5.829 -0.616 1.00 94.38 105 ASP A N 1
ATOM 783 C CA . ASP A 1 105 ? -0.632 -6.938 0.312 1.00 94.38 105 ASP A CA 1
ATOM 784 C C . ASP A 1 105 ? 0.484 -7.090 1.354 1.00 94.38 105 ASP A C 1
ATOM 786 O O . ASP A 1 105 ? 0.253 -7.670 2.411 1.00 94.38 105 ASP A O 1
ATOM 790 N N . GLY A 1 106 ? 1.682 -6.560 1.090 1.00 93.38 106 GLY A N 1
ATOM 791 C CA . GLY A 1 106 ? 2.796 -6.548 2.039 1.00 93.38 106 GLY A CA 1
ATOM 792 C C . GLY A 1 106 ? 2.662 -5.527 3.176 1.00 93.38 106 GLY A C 1
ATOM 793 O O . GLY A 1 106 ? 3.411 -5.611 4.150 1.00 93.38 106 GLY A O 1
ATOM 794 N N . ASP A 1 107 ? 1.716 -4.582 3.097 1.00 95.75 107 ASP A N 1
ATOM 795 C CA . ASP A 1 107 ? 1.477 -3.622 4.177 1.00 95.75 107 ASP A CA 1
ATOM 796 C C . ASP A 1 107 ? 1.007 -4.356 5.462 1.00 95.75 107 ASP A C 1
ATOM 798 O O . ASP A 1 107 ? 0.041 -5.128 5.422 1.00 95.75 107 ASP A O 1
ATOM 802 N N . PRO A 1 108 ? 1.625 -4.108 6.638 1.00 94.75 108 PRO A N 1
ATOM 803 C CA . PRO A 1 108 ? 1.266 -4.787 7.890 1.00 94.75 108 PRO A CA 1
ATOM 804 C C . PRO A 1 108 ? -0.208 -4.645 8.312 1.00 94.75 108 PRO A C 1
ATOM 806 O O . PRO A 1 108 ? -0.789 -5.549 8.923 1.00 94.75 108 PRO A O 1
ATOM 809 N N . ASN A 1 109 ? -0.836 -3.513 8.001 1.00 95.62 109 ASN A N 1
ATOM 810 C CA . ASN A 1 109 ? -2.244 -3.259 8.277 1.00 95.62 109 ASN A CA 1
ATOM 811 C C . ASN A 1 109 ? -3.167 -3.917 7.247 1.00 95.62 109 ASN A C 1
ATOM 813 O O . ASN A 1 109 ? -4.307 -4.229 7.586 1.00 95.62 109 ASN A O 1
ATOM 817 N N . VAL A 1 110 ? -2.698 -4.185 6.027 1.00 95.44 110 VAL A N 1
ATOM 818 C CA . VAL A 1 110 ? -3.425 -5.040 5.073 1.00 95.44 110 VAL A CA 1
ATOM 819 C C . VAL A 1 110 ? -3.368 -6.498 5.532 1.00 95.44 110 VAL A C 1
ATOM 821 O O . VAL A 1 110 ? -4.413 -7.133 5.671 1.00 95.44 110 VAL A O 1
ATOM 824 N N . LEU A 1 111 ? -2.184 -7.001 5.900 1.00 93.44 111 LEU A N 1
ATOM 825 C CA . LEU A 1 111 ? -1.999 -8.367 6.416 1.00 93.44 111 LEU A CA 1
ATOM 826 C C . LEU A 1 111 ? -2.822 -8.659 7.678 1.00 93.44 111 LEU A C 1
ATOM 828 O O . LEU A 1 111 ? -3.328 -9.766 7.855 1.00 93.44 111 LEU A O 1
ATOM 832 N N . SER A 1 112 ? -2.971 -7.672 8.562 1.00 93.19 112 SER A N 1
ATOM 833 C CA . SER A 1 112 ? -3.791 -7.789 9.775 1.00 93.19 112 SER A CA 1
ATOM 834 C C . SER A 1 112 ? -5.287 -7.520 9.548 1.00 93.19 112 SER A C 1
ATOM 836 O O . SER A 1 112 ? -6.073 -7.596 10.494 1.00 93.19 112 SER A O 1
ATOM 838 N N . GLY A 1 113 ? -5.703 -7.218 8.312 1.00 93.88 113 GLY A N 1
ATOM 839 C CA . GLY A 1 113 ? -7.099 -6.971 7.937 1.00 93.88 113 GLY A CA 1
ATOM 840 C C . GLY A 1 113 ? -7.659 -5.620 8.395 1.00 93.88 113 GLY A C 1
ATOM 841 O O . GLY A 1 113 ? -8.874 -5.420 8.388 1.00 93.88 113 GLY A O 1
ATOM 842 N N . ARG A 1 114 ? -6.795 -4.693 8.820 1.00 95.31 114 ARG A N 1
ATOM 843 C CA . ARG A 1 114 ? -7.161 -3.335 9.258 1.00 95.31 114 ARG A CA 1
ATOM 844 C C . ARG A 1 114 ? -7.367 -2.389 8.076 1.00 95.31 114 ARG A C 1
ATOM 846 O O . ARG A 1 114 ? -8.250 -1.534 8.134 1.00 95.31 114 ARG A O 1
ATOM 853 N N . LEU A 1 115 ? -6.585 -2.567 7.014 1.00 95.62 115 LEU A N 1
ATOM 854 C CA . LEU A 1 115 ? -6.755 -1.916 5.719 1.00 95.62 115 LEU A CA 1
ATOM 855 C C . LEU A 1 115 ? -7.290 -2.913 4.691 1.00 95.62 115 LEU A C 1
ATOM 857 O O . LEU A 1 115 ? -6.962 -4.097 4.714 1.00 95.62 115 LEU A O 1
ATOM 861 N N . LYS A 1 116 ? -8.094 -2.407 3.761 1.00 96.44 116 LYS A N 1
ATOM 862 C CA . LYS A 1 116 ? -8.553 -3.124 2.572 1.00 96.44 116 LYS A CA 1
ATOM 863 C C . LYS A 1 116 ? -8.128 -2.352 1.335 1.00 96.44 116 LYS A C 1
ATOM 865 O O . LYS A 1 116 ? -8.300 -1.134 1.281 1.00 96.44 116 LYS A O 1
ATOM 870 N N . ILE A 1 117 ? -7.634 -3.066 0.333 1.00 96.12 117 ILE A N 1
ATOM 871 C CA . ILE A 1 117 ? -7.409 -2.508 -1.000 1.00 96.12 117 ILE A CA 1
ATOM 872 C C . ILE A 1 117 ? -8.784 -2.329 -1.644 1.00 96.12 117 ILE A C 1
ATOM 874 O O . ILE A 1 117 ? -9.499 -3.295 -1.901 1.00 96.12 117 ILE A O 1
ATOM 878 N N . SER A 1 118 ? -9.186 -1.076 -1.813 1.00 93.69 118 SER A N 1
ATOM 879 C CA . SER A 1 118 ? -10.494 -0.691 -2.359 1.00 93.69 118 SER A CA 1
ATOM 880 C C . SER A 1 118 ? -10.450 -0.379 -3.848 1.00 93.69 118 SER A C 1
ATOM 882 O O . SER A 1 118 ? -11.440 -0.587 -4.545 1.00 93.69 118 SER A O 1
ATOM 884 N N . GLU A 1 119 ? -9.302 0.077 -4.342 1.00 93.56 119 GLU A N 1
ATOM 885 C CA . GLU A 1 119 ? -9.071 0.295 -5.761 1.00 93.56 119 GLU A CA 1
ATOM 886 C C . GLU A 1 119 ? -7.612 -0.007 -6.093 1.00 93.56 119 GLU A C 1
ATOM 888 O O . GLU A 1 119 ? -6.704 0.331 -5.328 1.00 93.56 119 GLU A O 1
ATOM 893 N N . LEU A 1 120 ? -7.411 -0.624 -7.253 1.00 93.81 120 LEU A N 1
ATOM 894 C CA . LEU A 1 120 ? -6.116 -0.813 -7.878 1.00 93.81 120 LEU A CA 1
ATOM 895 C C . LEU A 1 120 ? -6.309 -0.593 -9.376 1.00 93.81 120 LEU A C 1
ATOM 897 O O . LEU A 1 120 ? -7.104 -1.292 -10.004 1.00 93.81 120 LEU A O 1
ATOM 901 N N . ARG A 1 121 ? -5.646 0.425 -9.933 1.00 92.94 121 ARG A N 1
ATOM 902 C CA . ARG A 1 121 ? -5.773 0.750 -11.359 1.00 92.94 121 ARG A CA 1
ATOM 903 C C . ARG A 1 121 ? -4.499 1.322 -11.955 1.00 92.94 121 ARG A C 1
ATOM 905 O O . ARG A 1 121 ? -3.854 2.196 -11.371 1.00 92.94 121 ARG A O 1
ATOM 912 N N . SER A 1 122 ? -4.186 0.886 -13.167 1.00 89.38 122 SER A N 1
ATOM 913 C CA . SER A 1 122 ? -3.159 1.510 -13.998 1.00 89.38 122 SER A CA 1
ATOM 914 C C . SER A 1 122 ? -3.535 2.951 -14.364 1.00 89.38 122 SER A C 1
ATOM 916 O O . SER A 1 122 ? -4.675 3.241 -14.731 1.00 89.38 122 SER A O 1
ATOM 918 N N . VAL A 1 123 ? -2.560 3.855 -14.306 1.00 83.94 123 VAL A N 1
ATOM 919 C CA . VAL A 1 123 ? -2.680 5.242 -14.770 1.00 83.94 123 VAL A CA 1
ATOM 920 C C . VAL A 1 123 ? -2.056 5.333 -16.163 1.00 83.94 123 VAL A C 1
ATOM 922 O O . VAL A 1 123 ? -0.912 4.917 -16.354 1.00 83.94 123 VAL A O 1
ATOM 925 N N . ALA A 1 124 ? -2.840 5.801 -17.138 1.00 69.69 124 ALA A N 1
ATOM 926 C CA . ALA A 1 124 ? -2.466 5.884 -18.554 1.00 69.69 124 ALA A CA 1
ATOM 927 C C . ALA A 1 124 ? -1.642 7.135 -18.887 1.00 69.69 124 ALA A C 1
ATOM 929 O O . ALA A 1 124 ? -1.880 8.185 -18.246 1.00 69.69 124 ALA A O 1
#

Secondary structure (DSSP, 8-state):
----------TTHHHHHHHHHHHHHHTT---TT--GGGTTSPPEEEEEEEE-SSPPPHHHHHHHHHHHHHHHHTT-EEEEEEEETTEEEEEEEESSHHHHHHHHHTSHHHHTTSSEEEEEEEE-

Sequence (124 aa):
MSWIGKNGKDGKEGKDDGGRLAGLGALGISGPLITSEVAGTLRRF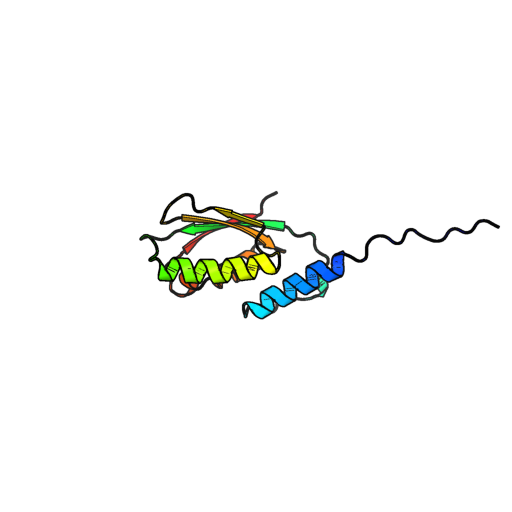VMVQFTSETPLTEEERRASNVYWEDAKSFGLVDASISPSMTETVLMLAVRDEDEAQVLADGDPNVLSGRLKISELRSVA

Radius of gyration: 17.55 Å; chains: 1; bounding box: 54×28×59 Å

Foldseek 3Di:
DDDDDDDPPDPPLVVLLVLLLVLCVVLVNDDPPNDPVLSPAAWWKKKWKKFFPDFDDPVLVVQQVVLVVSNVVSVQWDDKDDPDSGMIMTIGRHRDQVVVVSSVCSRPCNVVVRMDGPDIDIDD